Protein AF-A0A292RME7-F1 (afdb_monomer_lite)

Radius of gyration: 13.14 Å; chains: 1; bounding box: 27×25×38 Å

pLDDT: mean 96.93, std 3.35, range [76.5, 98.81]

Structure (mmCIF, N/CA/C/O backbone):
data_AF-A0A292RME7-F1
#
_entry.id   AF-A0A292RME7-F1
#
loop_
_atom_site.group_PDB
_atom_site.id
_atom_site.type_symbol
_atom_site.label_atom_id
_atom_site.label_alt_id
_atom_site.label_comp_id
_atom_site.label_asym_id
_atom_site.label_entity_id
_atom_site.label_seq_id
_atom_site.pdbx_PDB_ins_code
_atom_site.Cartn_x
_atom_site.Cartn_y
_atom_site.Cartn_z
_atom_site.occupancy
_atom_site.B_iso_or_equiv
_atom_site.auth_seq_id
_atom_site.auth_comp_id
_atom_site.auth_asym_id
_atom_site.auth_atom_id
_atom_site.pdbx_PDB_model_num
ATOM 1 N N . MET A 1 1 ? 8.982 7.471 -16.783 1.00 76.50 1 MET A N 1
ATOM 2 C CA . MET A 1 1 ? 8.295 6.182 -16.996 1.00 76.50 1 MET A CA 1
ATOM 3 C C . MET A 1 1 ? 8.065 5.960 -18.481 1.00 76.50 1 MET A C 1
ATOM 5 O O . MET A 1 1 ? 7.737 6.910 -19.188 1.00 76.50 1 MET A O 1
ATOM 9 N N . ASN A 1 2 ? 8.230 4.730 -18.976 1.00 88.06 2 ASN A N 1
ATOM 10 C CA . ASN A 1 2 ? 7.849 4.387 -20.349 1.00 88.06 2 ASN A CA 1
ATOM 11 C C . ASN A 1 2 ? 6.327 4.545 -20.516 1.00 88.06 2 ASN A C 1
ATOM 13 O O . ASN A 1 2 ? 5.562 3.942 -19.766 1.00 88.06 2 ASN A O 1
ATOM 17 N N . LYS A 1 3 ? 5.895 5.343 -21.500 1.00 86.75 3 LYS A N 1
ATOM 18 C CA . LYS A 1 3 ? 4.479 5.652 -21.744 1.00 86.75 3 LYS A CA 1
ATOM 19 C C . LYS A 1 3 ? 3.619 4.394 -21.921 1.00 86.75 3 LYS A C 1
ATOM 21 O O . LYS A 1 3 ? 2.533 4.332 -21.362 1.00 86.75 3 LYS A O 1
ATOM 26 N N . ASN A 1 4 ? 4.142 3.370 -22.591 1.00 92.38 4 ASN A N 1
ATOM 27 C CA . ASN A 1 4 ? 3.418 2.116 -22.801 1.00 92.38 4 ASN A CA 1
ATOM 28 C C . ASN A 1 4 ? 3.196 1.364 -21.478 1.00 92.38 4 ASN A C 1
ATOM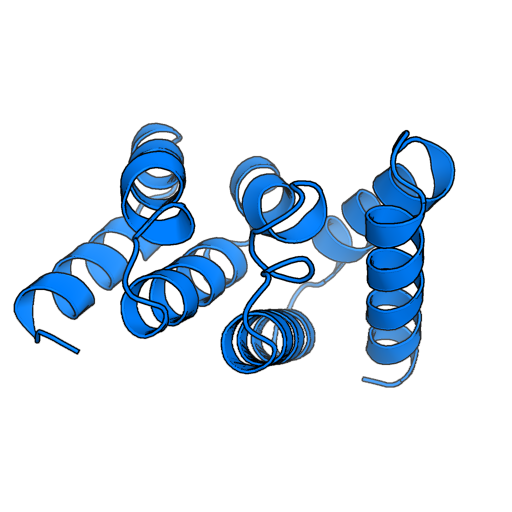 30 O O . ASN A 1 4 ? 2.163 0.736 -21.292 1.00 92.38 4 ASN A O 1
ATOM 34 N N . ILE A 1 5 ? 4.154 1.435 -20.544 1.00 93.94 5 ILE A N 1
ATOM 35 C CA . ILE A 1 5 ? 4.026 0.795 -19.225 1.00 93.94 5 ILE A CA 1
ATOM 36 C C . ILE A 1 5 ? 2.968 1.517 -18.387 1.00 93.94 5 ILE A C 1
ATOM 38 O O . ILE A 1 5 ? 2.146 0.861 -17.755 1.00 93.94 5 ILE A O 1
ATOM 42 N N . ALA A 1 6 ? 2.954 2.852 -18.426 1.00 94.62 6 ALA A N 1
ATOM 43 C CA . ALA A 1 6 ? 1.932 3.651 -17.756 1.00 94.62 6 ALA A CA 1
ATOM 44 C C . ALA A 1 6 ? 0.522 3.290 -18.253 1.00 94.62 6 ALA A C 1
ATOM 46 O O . ALA A 1 6 ? -0.352 2.987 -17.450 1.00 94.6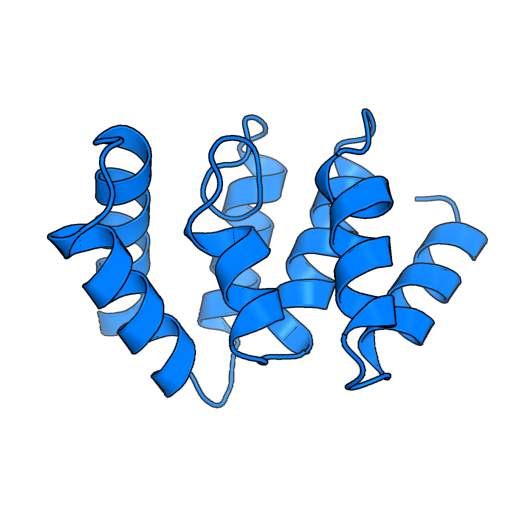2 6 ALA A O 1
ATOM 47 N N . GLU A 1 7 ? 0.339 3.228 -19.577 1.00 96.19 7 GLU A N 1
ATOM 48 C CA . GLU A 1 7 ? -0.938 2.873 -20.211 1.00 96.19 7 GLU A CA 1
ATOM 49 C C . GLU A 1 7 ? -1.405 1.458 -19.840 1.00 96.19 7 GLU A C 1
ATOM 51 O O . GLU A 1 7 ? -2.594 1.241 -19.616 1.00 96.19 7 GLU A O 1
ATOM 56 N N . ILE A 1 8 ? -0.481 0.497 -19.722 1.00 96.12 8 ILE A N 1
ATOM 57 C CA . ILE A 1 8 ? -0.803 -0.863 -19.267 1.00 96.12 8 ILE A CA 1
ATOM 58 C C . ILE A 1 8 ? -1.267 -0.852 -17.807 1.00 96.12 8 ILE A C 1
ATOM 60 O O . ILE A 1 8 ? -2.282 -1.467 -17.490 1.00 96.12 8 ILE A O 1
ATOM 64 N N . ILE A 1 9 ? -0.554 -0.155 -16.917 1.00 97.25 9 ILE A N 1
ATOM 65 C CA . ILE A 1 9 ? -0.932 -0.068 -15.499 1.00 97.25 9 ILE A CA 1
ATOM 66 C C . ILE A 1 9 ? -2.292 0.627 -15.347 1.00 97.25 9 ILE A C 1
ATOM 68 O O . ILE A 1 9 ? -3.138 0.154 -14.587 1.00 97.25 9 ILE A O 1
ATOM 72 N N . ASP A 1 10 ? -2.542 1.701 -16.096 1.00 96.12 10 ASP A N 1
ATOM 73 C CA . ASP A 1 10 ? -3.827 2.405 -16.090 1.00 96.12 10 ASP A CA 1
ATOM 74 C C . ASP A 1 10 ? -4.966 1.507 -16.587 1.00 96.12 10 ASP A C 1
ATOM 76 O O . ASP A 1 10 ? -6.020 1.437 -15.950 1.00 96.12 10 ASP A O 1
ATOM 80 N N . ALA A 1 11 ? -4.745 0.755 -17.671 1.00 96.38 11 ALA A N 1
ATOM 81 C CA . ALA A 1 11 ? -5.717 -0.215 -18.165 1.00 96.38 11 ALA A CA 1
ATOM 82 C C . ALA A 1 11 ? -6.028 -1.274 -17.098 1.00 96.38 11 ALA A C 1
ATOM 84 O O . ALA A 1 11 ? -7.192 -1.484 -16.761 1.00 96.38 11 ALA A O 1
ATOM 85 N N . LEU A 1 12 ? -4.998 -1.874 -16.490 1.00 97.06 12 LEU A N 1
ATOM 86 C CA . LEU A 1 12 ? -5.154 -2.847 -15.406 1.00 97.06 12 LEU A CA 1
ATOM 87 C C . LEU A 1 12 ? -5.857 -2.249 -14.184 1.00 97.06 12 LEU A C 1
ATOM 89 O O . LEU A 1 12 ? -6.579 -2.962 -13.496 1.00 97.06 12 LEU A O 1
ATOM 93 N N . THR A 1 13 ? -5.696 -0.953 -13.908 1.00 96.69 13 THR A N 1
ATOM 94 C CA . THR A 1 13 ? -6.370 -0.266 -12.793 1.00 96.69 13 THR A CA 1
ATOM 95 C C . THR A 1 13 ? -7.887 -0.248 -12.972 1.00 96.69 13 THR A C 1
ATOM 97 O O . THR A 1 13 ? -8.603 -0.450 -11.993 1.00 96.69 13 THR A O 1
ATOM 100 N N . ALA A 1 14 ? -8.379 -0.091 -14.203 1.00 94.75 14 ALA A N 1
ATOM 101 C CA . ALA A 1 14 ? -9.809 0.002 -14.504 1.00 94.75 14 ALA A CA 1
ATOM 102 C C . ALA A 1 14 ? -10.580 -1.329 -14.377 1.00 94.75 14 ALA A C 1
ATOM 104 O O . ALA A 1 14 ? -11.808 -1.320 -14.326 1.00 94.75 14 ALA A O 1
ATOM 105 N N . HIS A 1 15 ? -9.886 -2.467 -14.334 1.00 92.88 15 HIS A N 1
ATOM 106 C CA . HIS A 1 15 ? -10.503 -3.793 -14.273 1.00 92.88 15 HIS A CA 1
ATOM 107 C C . HIS A 1 15 ? -10.722 -4.279 -12.836 1.00 92.88 15 HIS A C 1
ATOM 109 O O . HIS A 1 15 ? -9.799 -4.255 -12.047 1.00 92.88 15 HIS A O 1
ATOM 115 N N . GLU A 1 16 ? -11.886 -4.791 -12.453 1.00 89.62 16 GLU A N 1
ATOM 116 C CA . GLU A 1 16 ? -12.102 -5.240 -11.059 1.00 89.62 16 GLU A CA 1
ATOM 117 C C . GLU A 1 16 ? -11.691 -6.701 -10.793 1.00 89.62 16 GLU A C 1
ATOM 119 O O . GLU A 1 16 ? -11.847 -7.203 -9.682 1.00 89.62 16 GLU A O 1
ATOM 124 N N . ASP A 1 17 ? -11.165 -7.408 -11.795 1.00 92.31 17 ASP A N 1
ATOM 125 C CA . ASP A 1 17 ? -10.852 -8.829 -11.674 1.00 92.31 17 ASP A CA 1
ATOM 126 C C . ASP A 1 17 ? -9.528 -9.109 -10.945 1.00 92.31 17 ASP A C 1
ATOM 128 O O . ASP A 1 17 ? -8.575 -8.322 -10.962 1.00 92.31 17 ASP A O 1
ATOM 132 N N . THR A 1 18 ? -9.459 -10.293 -10.337 1.00 93.81 18 THR A N 1
ATOM 133 C CA . THR A 1 18 ? -8.288 -10.781 -9.601 1.00 93.81 18 THR A CA 1
ATOM 134 C C . THR A 1 18 ? -7.039 -10.894 -10.477 1.00 93.81 18 THR A C 1
ATOM 136 O O . THR A 1 18 ? -5.936 -10.675 -9.978 1.00 93.81 18 THR A O 1
ATOM 139 N N . SER A 1 19 ? -7.171 -11.196 -11.772 1.00 96.31 19 SER A N 1
ATOM 140 C CA . SER A 1 19 ? -6.017 -11.321 -12.669 1.00 96.31 19 SER A CA 1
ATOM 141 C C . SER A 1 19 ? -5.323 -9.975 -12.875 1.00 96.31 19 SER A C 1
ATOM 143 O O . SER A 1 19 ? -4.095 -9.918 -12.888 1.00 96.31 19 SER A O 1
ATOM 145 N N . SER A 1 20 ? -6.078 -8.876 -12.939 1.00 97.25 20 SER A N 1
ATOM 146 C CA . SER A 1 20 ? -5.507 -7.528 -12.987 1.00 97.25 20 SER A CA 1
ATOM 147 C C . SER A 1 20 ? -4.670 -7.208 -11.740 1.00 97.25 20 SER A C 1
ATOM 149 O O . SER A 1 20 ? -3.580 -6.647 -11.852 1.00 97.25 20 SER A O 1
ATOM 151 N N . ILE A 1 21 ? -5.137 -7.626 -10.557 1.00 97.94 21 ILE A N 1
ATOM 152 C CA . ILE A 1 21 ? -4.423 -7.457 -9.285 1.00 97.94 21 ILE A CA 1
ATOM 153 C C . ILE A 1 21 ? -3.146 -8.298 -9.283 1.00 97.94 21 ILE A C 1
ATOM 155 O O . ILE A 1 21 ? -2.090 -7.776 -8.941 1.00 97.94 21 ILE A O 1
ATOM 159 N N . GLN A 1 22 ? -3.223 -9.560 -9.717 1.00 97.12 22 GLN A N 1
ATOM 160 C CA . GLN A 1 22 ? -2.067 -10.459 -9.795 1.00 97.12 22 GLN A CA 1
ATOM 161 C C . GLN A 1 22 ? -0.974 -9.906 -10.708 1.00 97.12 22 GLN A C 1
ATOM 163 O O . GLN A 1 22 ? 0.186 -9.880 -10.318 1.00 97.12 22 GLN A O 1
ATOM 168 N N . VAL A 1 23 ? -1.327 -9.393 -11.890 1.00 97.31 23 VAL A N 1
ATOM 169 C CA . VAL A 1 23 ? -0.340 -8.803 -12.810 1.00 97.31 23 VAL A CA 1
ATOM 170 C C . VAL A 1 23 ? 0.327 -7.571 -12.190 1.00 97.31 23 VAL A C 1
ATOM 172 O O . VAL A 1 23 ? 1.553 -7.437 -12.243 1.00 97.31 23 VAL A O 1
ATOM 175 N N . LEU A 1 24 ? -0.461 -6.679 -11.578 1.00 97.94 24 LEU A N 1
ATOM 176 C CA . LEU A 1 24 ? 0.068 -5.508 -10.875 1.00 97.94 24 LEU A CA 1
ATOM 177 C C . LEU A 1 24 ? 0.974 -5.926 -9.710 1.00 97.94 24 LEU A C 1
ATOM 179 O O . LEU A 1 24 ? 2.049 -5.361 -9.529 1.00 97.94 24 LEU A O 1
ATOM 183 N N . GLU A 1 25 ? 0.599 -6.944 -8.945 1.00 97.75 25 GLU A N 1
ATOM 184 C CA . GLU A 1 25 ? 1.425 -7.449 -7.859 1.00 97.75 25 GLU A CA 1
ATOM 185 C C . GLU A 1 25 ? 2.733 -8.072 -8.374 1.00 97.75 25 GLU A C 1
ATOM 187 O O . GLU A 1 25 ? 3.820 -7.630 -7.991 1.00 97.75 25 GLU A O 1
ATOM 192 N N . GLU A 1 26 ? 2.637 -9.088 -9.228 1.00 95.31 26 GLU A N 1
ATOM 193 C CA . GLU A 1 26 ? 3.759 -9.933 -9.633 1.00 95.31 26 GLU A CA 1
ATOM 194 C C . GLU A 1 26 ? 4.792 -9.177 -10.461 1.00 95.31 26 GLU A C 1
ATOM 196 O O . GLU A 1 26 ? 5.990 -9.347 -10.228 1.00 95.31 26 GLU A O 1
ATOM 201 N N . LEU A 1 27 ? 4.342 -8.335 -11.396 1.00 93.81 27 LEU A N 1
ATOM 202 C CA . LEU A 1 27 ? 5.221 -7.630 -12.332 1.00 93.81 27 LEU A CA 1
ATOM 203 C C . LEU A 1 27 ? 5.441 -6.169 -11.942 1.00 93.81 27 LEU A C 1
ATOM 205 O O . LEU A 1 27 ? 6.533 -5.636 -12.134 1.00 93.81 27 LEU A O 1
ATOM 209 N N . GLY A 1 28 ? 4.415 -5.515 -11.401 1.00 97.25 28 GLY A N 1
ATOM 210 C CA . GLY A 1 28 ? 4.476 -4.099 -11.058 1.00 97.25 28 GLY A CA 1
ATOM 211 C C . GLY A 1 28 ? 5.176 -3.861 -9.723 1.00 97.25 28 GLY A C 1
ATOM 212 O O . GLY A 1 28 ? 6.235 -3.237 -9.683 1.00 97.25 28 GLY A O 1
ATOM 213 N N . THR A 1 29 ? 4.631 -4.391 -8.623 1.00 97.56 29 THR A N 1
ATOM 214 C CA . THR A 1 29 ? 5.168 -4.136 -7.269 1.00 97.56 29 THR A CA 1
ATOM 215 C C . THR A 1 29 ? 6.472 -4.869 -6.968 1.00 97.56 29 THR A C 1
ATOM 217 O O . THR A 1 29 ? 7.172 -4.479 -6.045 1.00 97.56 29 THR A O 1
ATOM 220 N N . ASN A 1 30 ? 6.844 -5.884 -7.750 1.00 97.06 30 ASN A N 1
ATOM 221 C CA . ASN A 1 30 ? 8.157 -6.534 -7.641 1.00 97.06 30 ASN A CA 1
ATOM 222 C C . ASN A 1 30 ? 9.178 -5.995 -8.657 1.0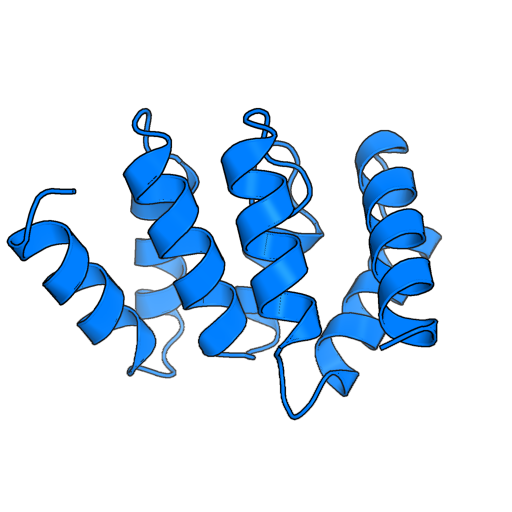0 97.06 30 ASN A C 1
ATOM 224 O O . ASN A 1 30 ? 10.271 -6.549 -8.782 1.00 97.06 30 ASN A O 1
ATOM 228 N N . SER A 1 31 ? 8.836 -4.948 -9.415 1.00 97.38 31 SER A N 1
ATOM 229 C CA . SER A 1 31 ? 9.737 -4.397 -10.423 1.00 97.38 31 SER A CA 1
ATOM 230 C C . SER A 1 31 ? 11.046 -3.895 -9.790 1.00 97.38 31 SER A C 1
ATOM 232 O O . SER A 1 31 ? 11.011 -3.229 -8.746 1.00 97.38 31 SER A O 1
ATOM 234 N N . PRO A 1 32 ? 12.210 -4.127 -10.431 1.00 96.38 32 PRO A N 1
ATOM 235 C CA . PRO A 1 32 ? 13.464 -3.513 -9.999 1.00 96.38 32 PRO A CA 1
ATOM 236 C C . PRO A 1 32 ? 13.447 -1.984 -10.160 1.00 96.38 32 PRO A C 1
ATOM 238 O O . PRO A 1 32 ? 14.250 -1.291 -9.538 1.00 96.38 32 PRO A O 1
ATOM 241 N N . ASP A 1 33 ? 12.535 -1.450 -10.977 1.00 97.19 33 ASP A N 1
ATOM 242 C CA . ASP A 1 33 ? 12.371 -0.019 -11.204 1.00 97.19 33 ASP A CA 1
ATOM 243 C C . ASP A 1 33 ? 11.401 0.590 -10.180 1.00 97.19 33 ASP A C 1
ATOM 245 O O . ASP A 1 33 ? 10.212 0.255 -10.137 1.00 97.19 33 ASP A O 1
ATOM 249 N N . ASN A 1 34 ? 11.915 1.520 -9.371 1.00 98.12 34 ASN A N 1
ATOM 250 C CA . ASN A 1 34 ? 11.139 2.239 -8.363 1.00 98.12 34 ASN A CA 1
ATOM 251 C C . ASN A 1 34 ? 9.954 3.004 -8.971 1.00 98.12 34 ASN A C 1
ATOM 253 O O . ASN A 1 34 ? 8.904 3.074 -8.342 1.00 98.12 34 ASN A O 1
ATOM 257 N N . GLU A 1 35 ? 10.097 3.562 -10.174 1.00 97.19 35 GLU A N 1
ATOM 258 C CA . GLU A 1 35 ? 9.038 4.338 -10.824 1.00 97.19 35 GLU A CA 1
ATOM 259 C C . GLU A 1 35 ? 7.854 3.437 -11.209 1.00 97.19 35 GLU A C 1
ATOM 261 O O . GLU A 1 35 ? 6.693 3.811 -11.027 1.00 97.19 35 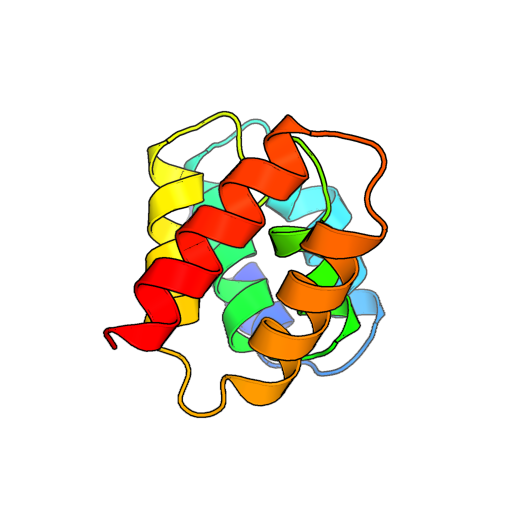GLU A O 1
ATOM 266 N N . ILE A 1 36 ? 8.136 2.207 -11.658 1.00 98.06 36 ILE A N 1
ATOM 267 C CA . ILE A 1 36 ? 7.105 1.198 -11.942 1.00 98.06 36 ILE A CA 1
ATOM 268 C C . ILE A 1 36 ? 6.400 0.779 -10.649 1.00 98.06 36 ILE A C 1
ATOM 270 O O . ILE A 1 36 ? 5.167 0.732 -10.620 1.00 98.06 36 ILE A O 1
ATOM 274 N N . ARG A 1 37 ? 7.151 0.516 -9.569 1.00 98.56 37 ARG A N 1
ATOM 275 C CA . ARG A 1 37 ? 6.555 0.168 -8.267 1.00 98.56 37 ARG A CA 1
ATOM 276 C C . ARG A 1 37 ? 5.691 1.294 -7.714 1.00 98.56 37 ARG A C 1
ATOM 278 O O . ARG A 1 37 ? 4.614 1.023 -7.185 1.00 98.56 37 ARG A O 1
ATOM 285 N N . GLU A 1 38 ? 6.121 2.544 -7.873 1.00 98.44 38 GLU A N 1
ATOM 286 C CA . GLU A 1 38 ? 5.359 3.722 -7.459 1.00 98.44 38 GLU A CA 1
ATOM 287 C C . GLU A 1 38 ? 4.016 3.805 -8.186 1.00 98.44 38 GLU A C 1
ATOM 289 O O . GLU A 1 38 ? 2.963 3.925 -7.556 1.00 98.44 38 GLU A O 1
ATOM 294 N N . TYR A 1 39 ? 4.037 3.716 -9.517 1.00 97.94 39 TYR A N 1
ATOM 295 C CA . TYR A 1 39 ? 2.822 3.819 -10.321 1.00 97.94 39 TYR A CA 1
ATOM 296 C C . TYR A 1 39 ? 1.864 2.656 -10.047 1.00 97.94 39 TYR A C 1
ATOM 298 O O . TYR A 1 39 ? 0.664 2.858 -9.869 1.00 97.94 39 TYR A O 1
ATOM 306 N N . THR A 1 40 ? 2.414 1.450 -9.917 1.00 98.50 40 THR A N 1
ATOM 307 C CA . THR A 1 40 ? 1.652 0.238 -9.606 1.00 98.50 40 THR A CA 1
ATOM 308 C C . THR A 1 40 ? 1.034 0.291 -8.208 1.00 98.50 40 THR A C 1
ATOM 310 O O . THR A 1 40 ? -0.127 -0.074 -8.036 1.00 98.50 40 THR A O 1
ATOM 313 N N . SER A 1 41 ? 1.769 0.764 -7.199 1.00 98.69 41 SER A N 1
ATOM 314 C CA . SER A 1 41 ? 1.237 0.851 -5.834 1.00 98.69 41 SER A CA 1
ATOM 315 C C . SER A 1 41 ? 0.062 1.824 -5.774 1.00 98.69 41 SER A C 1
ATOM 317 O O . SER A 1 41 ? -0.977 1.500 -5.204 1.00 98.69 41 SER A O 1
ATOM 319 N N . ARG A 1 42 ? 0.164 2.972 -6.459 1.00 98.62 42 ARG A N 1
ATOM 320 C CA . ARG A 1 42 ? -0.960 3.913 -6.589 1.00 98.62 42 ARG A CA 1
ATOM 321 C C . ARG A 1 42 ? -2.137 3.318 -7.352 1.00 98.62 42 ARG A C 1
ATOM 323 O O . ARG A 1 42 ? -3.277 3.514 -6.946 1.00 98.62 42 ARG A O 1
ATOM 330 N N . ALA A 1 43 ? -1.880 2.577 -8.427 1.00 98.38 43 ALA A N 1
ATOM 331 C CA . ALA A 1 43 ? -2.914 1.846 -9.152 1.00 98.38 43 ALA A CA 1
ATOM 332 C C . ALA A 1 43 ? -3.685 0.900 -8.222 1.00 98.38 43 ALA A C 1
ATOM 334 O O . ALA A 1 43 ? -4.902 1.014 -8.129 1.00 98.38 43 ALA A O 1
ATOM 335 N N . LEU A 1 44 ? -2.990 0.041 -7.468 1.00 98.69 44 LEU A N 1
ATOM 336 C CA . LEU A 1 44 ? -3.597 -0.904 -6.521 1.00 98.69 44 LEU A CA 1
ATOM 337 C C . LEU A 1 44 ? -4.422 -0.215 -5.424 1.00 98.69 44 LEU A C 1
ATOM 339 O O . LEU A 1 44 ? -5.492 -0.717 -5.072 1.00 98.69 44 LEU A O 1
ATOM 343 N N . VAL A 1 45 ? -3.969 0.943 -4.930 1.00 98.62 45 VAL A N 1
ATOM 344 C CA . VAL A 1 45 ? -4.742 1.778 -3.996 1.00 98.62 45 VAL A CA 1
ATOM 345 C C . VAL A 1 45 ? -6.014 2.307 -4.661 1.00 98.62 45 VAL A C 1
ATOM 347 O O . VAL A 1 45 ? -7.097 2.157 -4.102 1.00 98.62 45 VAL A O 1
ATOM 350 N N . LYS A 1 46 ? -5.918 2.863 -5.876 1.00 97.94 46 LYS A N 1
ATOM 351 C CA . LYS A 1 46 ? -7.063 3.428 -6.612 1.00 97.94 46 LYS A CA 1
ATOM 352 C C . LYS A 1 46 ? -8.154 2.410 -6.929 1.00 97.94 46 LYS A C 1
ATOM 354 O O . LYS A 1 46 ? -9.317 2.800 -6.982 1.00 97.94 46 LYS A O 1
ATOM 359 N N . LYS A 1 47 ? -7.805 1.130 -7.121 1.00 96.94 47 LYS A N 1
ATOM 360 C CA . LYS A 1 47 ? -8.808 0.059 -7.280 1.00 96.94 47 LYS A CA 1
ATOM 361 C C . LYS A 1 47 ? -9.716 -0.042 -6.054 1.00 96.94 47 LYS A C 1
ATOM 363 O O . LYS A 1 47 ? -10.877 -0.394 -6.199 1.00 96.94 47 LYS A O 1
ATOM 368 N N . ASN A 1 48 ? -9.176 0.256 -4.869 1.00 97.25 48 ASN A N 1
ATOM 369 C CA . ASN A 1 48 ? -9.874 0.218 -3.586 1.00 97.25 48 ASN A CA 1
ATOM 370 C C . ASN A 1 48 ? -10.618 -1.110 -3.326 1.00 97.25 48 ASN A C 1
ATOM 372 O O . ASN A 1 48 ? -11.688 -1.130 -2.723 1.00 97.25 48 ASN A O 1
ATOM 376 N N . LEU A 1 49 ? -10.052 -2.224 -3.805 1.00 97.75 49 LEU A N 1
ATOM 377 C CA . LEU A 1 49 ? -10.542 -3.579 -3.559 1.00 97.75 49 LEU A CA 1
ATOM 378 C C . LEU A 1 49 ? -9.755 -4.190 -2.401 1.00 97.75 49 LEU A C 1
ATOM 380 O O . LEU A 1 49 ? -8.561 -3.934 -2.257 1.00 97.75 49 LEU A O 1
ATOM 384 N N . HIS A 1 50 ? -10.393 -5.046 -1.603 1.00 97.75 50 HIS A N 1
ATOM 385 C CA . HIS A 1 50 ? -9.747 -5.665 -0.439 1.00 97.75 50 HIS A CA 1
ATOM 386 C C . HIS A 1 50 ? -8.397 -6.315 -0.788 1.00 97.75 50 HIS A C 1
ATOM 388 O O . HIS A 1 50 ? -7.374 -6.016 -0.171 1.00 97.75 50 HIS A O 1
ATOM 394 N N . ASP A 1 51 ? -8.379 -7.155 -1.825 1.00 97.81 51 ASP A N 1
ATOM 395 C CA . ASP A 1 51 ? -7.170 -7.875 -2.223 1.00 97.81 51 ASP A CA 1
ATOM 396 C C . ASP A 1 51 ? -6.097 -6.938 -2.789 1.00 97.81 51 ASP A C 1
ATOM 398 O O . ASP A 1 51 ? -4.917 -7.133 -2.504 1.00 97.81 51 ASP A O 1
ATOM 402 N N . SER A 1 52 ? -6.476 -5.876 -3.513 1.00 98.38 52 SER A N 1
ATOM 403 C CA . SER A 1 52 ? -5.502 -4.910 -4.038 1.00 98.38 52 SER A CA 1
ATOM 404 C C . SER A 1 52 ? -4.863 -4.084 -2.922 1.00 98.38 52 SER A C 1
ATOM 406 O O . SER A 1 52 ? -3.655 -3.852 -2.936 1.00 98.38 52 SER A O 1
ATOM 408 N N . LEU A 1 53 ? -5.653 -3.681 -1.925 1.00 98.69 53 LEU A N 1
ATOM 409 C CA . LEU A 1 53 ? -5.180 -2.938 -0.760 1.00 98.69 53 LEU A CA 1
ATOM 410 C C . LEU A 1 53 ? -4.264 -3.788 0.121 1.00 98.69 53 LEU A C 1
ATOM 412 O O . LEU A 1 53 ? -3.242 -3.295 0.599 1.00 98.69 53 LEU A O 1
ATOM 416 N N . LYS A 1 54 ? -4.571 -5.079 0.294 1.00 98.50 54 LYS A N 1
ATOM 417 C CA . LYS A 1 54 ? -3.690 -5.994 1.028 1.00 98.50 54 LYS A CA 1
ATOM 418 C C . LYS A 1 54 ? -2.290 -6.031 0.433 1.00 98.50 54 LYS A C 1
ATOM 420 O O . LYS A 1 54 ? -1.333 -5.948 1.200 1.00 98.50 54 LYS A O 1
ATOM 425 N N . VAL A 1 55 ? -2.159 -6.066 -0.898 1.00 98.62 55 VAL A N 1
ATOM 426 C CA . VAL A 1 55 ? -0.844 -6.105 -1.564 1.00 98.62 55 VAL A CA 1
ATOM 427 C C . VAL A 1 55 ? 0.076 -4.980 -1.088 1.00 98.62 55 VAL A C 1
ATOM 429 O O . VAL A 1 55 ? 1.257 -5.221 -0.846 1.00 98.62 55 VAL A O 1
ATOM 432 N N . VAL A 1 56 ? -0.466 -3.770 -0.940 1.00 98.62 56 VAL A N 1
ATOM 433 C CA . VAL A 1 56 ? 0.292 -2.545 -0.643 1.00 98.62 56 VAL A CA 1
ATOM 434 C C . VAL A 1 56 ? 0.329 -2.168 0.841 1.00 98.62 56 VAL A C 1
ATOM 436 O O . VAL A 1 56 ? 1.077 -1.262 1.204 1.00 98.62 56 VAL A O 1
ATOM 439 N N . ILE A 1 57 ? -0.451 -2.836 1.698 1.00 98.75 57 ILE A N 1
ATOM 440 C CA . ILE A 1 57 ? -0.495 -2.562 3.146 1.00 98.75 57 ILE A CA 1
ATOM 441 C C . ILE A 1 57 ? 0.270 -3.614 3.953 1.00 98.75 57 ILE A C 1
ATOM 443 O O . ILE A 1 57 ? 0.982 -3.251 4.888 1.00 98.75 57 ILE A O 1
ATOM 447 N N . ILE A 1 58 ? 0.141 -4.903 3.617 1.00 98.50 58 ILE A N 1
ATOM 448 C CA . ILE A 1 58 ? 0.616 -5.985 4.502 1.00 98.50 58 ILE A CA 1
ATOM 449 C C . ILE A 1 58 ? 1.984 -6.536 4.099 1.00 98.50 58 ILE A C 1
ATOM 451 O O . ILE A 1 58 ? 2.689 -7.102 4.925 1.00 98.50 58 ILE A O 1
ATOM 455 N N . ASN A 1 59 ? 2.363 -6.411 2.828 1.00 98.25 59 ASN A N 1
ATOM 456 C CA . ASN A 1 59 ? 3.572 -7.053 2.328 1.00 98.25 59 ASN A CA 1
ATOM 457 C C . ASN A 1 59 ? 4.806 -6.190 2.594 1.00 98.25 59 ASN A C 1
ATOM 459 O O . ASN A 1 59 ? 4.870 -5.035 2.168 1.00 98.25 59 ASN A O 1
ATOM 463 N N . GLN A 1 60 ? 5.815 -6.782 3.233 1.00 97.69 60 GLN A N 1
ATOM 464 C CA . GLN A 1 60 ? 7.129 -6.166 3.382 1.00 97.69 60 GLN A CA 1
ATOM 465 C C . GLN A 1 60 ? 7.768 -5.926 2.007 1.00 97.69 60 GLN A C 1
ATOM 467 O O . GLN A 1 60 ? 7.742 -6.797 1.137 1.00 97.69 60 GLN A O 1
ATOM 472 N N . GLY A 1 61 ? 8.361 -4.747 1.812 1.00 97.62 61 GLY A N 1
ATOM 473 C CA . GLY A 1 61 ? 9.011 -4.375 0.556 1.00 97.62 61 GLY A CA 1
ATOM 474 C C . GLY A 1 61 ? 8.065 -3.873 -0.538 1.00 97.62 61 GLY A C 1
ATOM 475 O O . GLY A 1 61 ? 8.542 -3.606 -1.637 1.00 97.62 61 GLY A O 1
ATOM 476 N N . LYS A 1 62 ? 6.767 -3.697 -0.253 1.00 98.44 62 LYS A N 1
ATOM 477 C CA . LYS A 1 62 ? 5.766 -3.159 -1.190 1.00 98.44 62 LYS A CA 1
ATOM 478 C C . LYS A 1 62 ? 4.953 -2.034 -0.559 1.00 98.44 62 LYS A C 1
ATOM 480 O O . LYS A 1 62 ? 4.765 -2.010 0.657 1.00 98.44 62 LYS A O 1
ATOM 485 N N . GLY A 1 63 ? 4.396 -1.157 -1.395 1.00 98.62 63 GLY A N 1
ATOM 486 C CA . GLY A 1 63 ? 3.433 -0.140 -0.972 1.00 98.62 63 GLY A CA 1
ATOM 487 C C . GLY A 1 63 ? 3.946 0.694 0.202 1.00 98.62 63 GLY A C 1
ATOM 488 O O . GLY A 1 63 ? 5.049 1.224 0.133 1.00 98.62 63 GLY A O 1
ATOM 489 N N . ILE A 1 64 ? 3.189 0.771 1.301 1.00 98.75 64 ILE A N 1
ATOM 490 C CA . ILE A 1 64 ? 3.585 1.547 2.493 1.00 98.75 64 ILE A CA 1
ATOM 491 C C . ILE A 1 64 ? 4.844 0.997 3.187 1.00 98.75 64 ILE A C 1
ATOM 493 O O . ILE A 1 64 ? 5.455 1.706 3.980 1.00 98.75 64 ILE A O 1
ATOM 497 N N . ASN A 1 65 ? 5.230 -0.247 2.884 1.00 98.62 65 ASN A N 1
ATOM 498 C CA . ASN A 1 65 ? 6.422 -0.920 3.401 1.00 98.62 65 ASN A CA 1
ATOM 499 C C . ASN A 1 65 ? 7.525 -1.062 2.334 1.00 98.62 65 ASN A C 1
ATOM 501 O O . ASN A 1 65 ? 8.416 -1.899 2.493 1.00 98.62 65 ASN A O 1
ATOM 505 N N . ASP A 1 66 ? 7.456 -0.322 1.220 1.00 98.69 66 ASP A N 1
ATOM 506 C CA . ASP A 1 66 ? 8.487 -0.369 0.176 1.00 98.69 66 ASP A CA 1
ATOM 507 C C . ASP A 1 66 ? 9.847 0.090 0.719 1.00 98.69 66 ASP A C 1
ATOM 509 O O . ASP A 1 66 ? 9.943 1.004 1.539 1.00 98.69 66 ASP A O 1
ATOM 513 N N . LEU A 1 67 ? 10.922 -0.533 0.229 1.00 97.12 67 LEU A N 1
ATOM 514 C CA . LEU A 1 67 ? 12.292 -0.173 0.603 1.00 97.12 67 LEU A CA 1
ATOM 515 C C . LEU A 1 67 ? 12.688 1.224 0.098 1.00 97.12 67 LEU A C 1
ATOM 517 O O . LEU A 1 67 ? 13.613 1.835 0.631 1.00 97.12 67 LEU A O 1
ATOM 521 N N . SER A 1 68 ? 12.017 1.724 -0.943 1.00 98.38 68 SER A N 1
ATOM 522 C CA . SER A 1 68 ? 12.166 3.082 -1.452 1.00 98.38 68 SER A CA 1
ATOM 523 C C . SER A 1 68 ? 11.218 4.034 -0.713 1.00 98.38 68 SER A C 1
ATOM 525 O O . SER A 1 68 ? 10.000 3.943 -0.904 1.00 98.38 68 SER A O 1
ATOM 527 N N . PRO A 1 69 ? 11.735 5.025 0.044 1.00 97.88 69 PRO A N 1
ATOM 528 C CA . PRO A 1 69 ? 10.892 5.994 0.746 1.00 97.88 69 PRO A CA 1
ATOM 529 C C . PRO A 1 69 ? 9.952 6.770 -0.184 1.00 97.88 69 PRO A C 1
ATOM 531 O O . PRO A 1 69 ? 8.849 7.135 0.215 1.00 97.88 69 PRO A O 1
ATOM 534 N N . ALA A 1 70 ? 10.366 7.001 -1.435 1.00 98.00 70 ALA A N 1
ATOM 535 C CA . ALA A 1 70 ? 9.540 7.670 -2.436 1.00 98.00 70 ALA A CA 1
ATOM 536 C C . ALA A 1 70 ? 8.296 6.841 -2.799 1.00 98.00 70 ALA A C 1
ATOM 538 O O . ALA A 1 70 ? 7.191 7.380 -2.840 1.00 98.00 70 ALA A O 1
ATOM 539 N N . VAL A 1 71 ? 8.458 5.526 -2.988 1.00 98.69 71 VAL A N 1
ATOM 540 C CA . VAL A 1 71 ? 7.347 4.612 -3.302 1.00 98.69 71 VAL A CA 1
ATOM 541 C C . VAL A 1 71 ? 6.401 4.491 -2.108 1.00 98.69 71 VAL A C 1
ATOM 543 O O . VAL A 1 71 ? 5.183 4.614 -2.273 1.00 98.69 71 VAL A O 1
ATOM 546 N N . ALA A 1 72 ? 6.954 4.334 -0.901 1.00 98.75 72 ALA A N 1
ATOM 547 C CA . ALA A 1 72 ? 6.170 4.270 0.327 1.00 98.75 72 ALA A CA 1
ATOM 548 C C . ALA A 1 72 ? 5.339 5.539 0.536 1.00 98.75 72 ALA A C 1
ATOM 550 O O . ALA A 1 72 ? 4.118 5.464 0.678 1.00 98.75 72 ALA A O 1
ATOM 551 N N . MET A 1 73 ? 5.963 6.716 0.447 1.00 98.38 73 MET A N 1
ATOM 552 C CA . MET A 1 73 ? 5.264 7.988 0.623 1.00 98.38 73 MET A CA 1
ATOM 553 C C . MET A 1 73 ? 4.210 8.237 -0.465 1.00 98.38 73 MET A C 1
ATOM 555 O O . MET A 1 73 ? 3.122 8.726 -0.167 1.00 98.38 73 MET A O 1
ATOM 559 N N . SER A 1 74 ? 4.494 7.874 -1.720 1.00 98.69 74 SER A N 1
ATOM 560 C CA . SER A 1 74 ? 3.525 7.982 -2.821 1.00 98.69 74 SER A CA 1
ATOM 561 C C . SER A 1 74 ? 2.293 7.101 -2.572 1.00 98.69 74 SER A C 1
ATOM 563 O O . SER A 1 74 ? 1.161 7.554 -2.741 1.00 98.69 74 SER A O 1
ATOM 565 N N . THR A 1 75 ? 2.500 5.882 -2.061 1.00 98.81 75 THR A N 1
ATOM 566 C CA . THR A 1 75 ? 1.413 4.970 -1.666 1.00 98.81 75 THR A CA 1
ATOM 567 C C . THR A 1 75 ? 0.585 5.543 -0.516 1.00 98.81 75 THR A C 1
ATOM 569 O O . THR A 1 75 ? -0.643 5.533 -0.580 1.00 98.81 75 THR A O 1
ATOM 572 N N . ILE A 1 76 ? 1.238 6.093 0.514 1.00 98.75 76 ILE A N 1
ATOM 573 C CA . ILE A 1 76 ? 0.564 6.730 1.656 1.00 98.75 76 ILE A CA 1
ATOM 574 C C . ILE A 1 76 ? -0.290 7.910 1.184 1.00 98.75 76 ILE A C 1
ATOM 576 O O . ILE A 1 76 ? -1.461 7.998 1.542 1.00 98.75 76 ILE A O 1
ATOM 580 N N . ASN A 1 77 ? 0.256 8.790 0.345 1.00 98.44 77 ASN A N 1
ATOM 581 C CA . ASN A 1 77 ? -0.480 9.942 -0.176 1.00 98.44 77 ASN A CA 1
ATOM 582 C C . ASN A 1 77 ? -1.708 9.529 -0.999 1.00 98.44 77 ASN A C 1
ATOM 584 O O . ASN A 1 77 ? -2.752 10.169 -0.897 1.00 98.44 77 ASN A O 1
ATOM 588 N N . GLU A 1 78 ? -1.606 8.455 -1.785 1.00 98.62 78 GLU A N 1
ATOM 589 C CA . GLU A 1 78 ? -2.750 7.916 -2.526 1.00 98.62 78 GLU A CA 1
ATOM 590 C C . GLU A 1 78 ? -3.799 7.303 -1.584 1.00 98.62 78 GLU A C 1
ATOM 592 O O . GLU A 1 78 ? -4.993 7.479 -1.792 1.00 98.62 78 GLU A O 1
ATOM 597 N N . ILE A 1 79 ? -3.385 6.648 -0.495 1.00 98.56 79 ILE A N 1
ATOM 598 C CA . ILE A 1 79 ? -4.315 6.162 0.538 1.00 98.56 79 ILE A CA 1
ATOM 599 C C . ILE A 1 79 ? -5.059 7.334 1.199 1.00 98.56 79 ILE A C 1
ATOM 601 O O . ILE A 1 79 ? -6.278 7.286 1.375 1.00 98.56 79 ILE A O 1
ATOM 605 N N . LEU A 1 80 ? -4.345 8.409 1.546 1.00 98.00 80 LEU A N 1
ATOM 606 C CA . LEU A 1 80 ? -4.938 9.605 2.154 1.00 98.00 80 LEU A CA 1
ATOM 607 C C . LEU A 1 80 ? -5.920 10.313 1.202 1.00 98.00 80 LEU A C 1
ATOM 609 O O . LEU A 1 80 ? -6.887 10.925 1.664 1.00 98.00 80 LEU A O 1
ATOM 613 N N . SER A 1 81 ? -5.724 10.201 -0.115 1.00 97.75 81 SER A N 1
ATOM 614 C CA . SER A 1 81 ? -6.590 10.823 -1.125 1.00 97.75 81 SER A CA 1
ATOM 615 C C . SER A 1 81 ? -7.874 10.033 -1.423 1.00 97.75 81 SER A C 1
ATOM 617 O O . SER A 1 81 ? -8.786 10.580 -2.053 1.00 97.75 81 SER A O 1
ATOM 619 N N . LEU A 1 82 ? -7.992 8.782 -0.954 1.00 97.56 82 LEU A N 1
ATOM 620 C CA . LEU A 1 82 ? -9.180 7.956 -1.175 1.00 97.56 82 LEU A CA 1
ATOM 621 C C . LEU A 1 82 ? -10.448 8.625 -0.631 1.00 97.56 82 LEU A C 1
ATOM 623 O O . LEU A 1 82 ? -10.474 9.152 0.484 1.00 97.56 82 LEU A O 1
ATOM 627 N N . LYS A 1 83 ? -11.532 8.555 -1.411 1.00 96.12 83 LYS A N 1
ATOM 628 C CA . LYS A 1 83 ? -12.857 9.031 -0.980 1.00 96.12 83 LYS A CA 1
ATOM 629 C C . LYS A 1 83 ? -13.445 8.143 0.110 1.00 96.12 83 LYS A C 1
ATOM 631 O O . LYS A 1 83 ? -13.957 8.656 1.097 1.00 96.12 83 LYS A O 1
ATOM 636 N N . ASP A 1 84 ? -13.361 6.831 -0.090 1.00 97.00 84 ASP A N 1
ATOM 637 C CA . ASP A 1 84 ? -13.758 5.831 0.892 1.00 97.00 84 ASP A CA 1
ATOM 638 C C . ASP A 1 84 ? -12.514 5.124 1.427 1.00 97.00 84 ASP A C 1
ATOM 640 O O . ASP A 1 84 ? -11.757 4.515 0.674 1.00 97.00 84 ASP A O 1
ATOM 644 N N . LYS A 1 85 ? -12.312 5.248 2.737 1.00 97.00 85 LYS A N 1
ATOM 645 C CA . LYS A 1 85 ? -11.157 4.731 3.472 1.00 97.00 85 LYS A CA 1
ATOM 646 C C . LYS A 1 85 ? -11.529 3.544 4.367 1.00 97.00 85 LYS A C 1
ATOM 648 O O . LYS A 1 85 ? -10.664 3.059 5.095 1.00 97.00 85 LYS A O 1
ATOM 653 N N . SER A 1 86 ? -12.787 3.083 4.364 1.00 98.06 86 SER A N 1
ATOM 654 C CA . SER A 1 86 ? -13.263 2.078 5.325 1.00 98.06 86 SER A CA 1
ATOM 655 C C . SER A 1 86 ? -12.473 0.774 5.243 1.00 98.06 86 SER A C 1
ATOM 657 O O . SER A 1 86 ? -12.059 0.234 6.269 1.00 98.06 86 SER A O 1
ATOM 659 N N . GLU A 1 87 ? -12.216 0.296 4.025 1.00 98.44 87 GLU A N 1
ATOM 660 C CA . GLU A 1 87 ? -11.508 -0.966 3.814 1.00 98.44 87 GLU A CA 1
ATOM 661 C C . GLU A 1 87 ? -10.024 -0.850 4.175 1.00 98.44 87 GLU A C 1
ATOM 663 O O . GLU A 1 87 ? -9.466 -1.746 4.805 1.00 98.44 87 GLU A O 1
ATOM 668 N N . VAL A 1 88 ? -9.399 0.293 3.876 1.00 98.50 88 VAL A N 1
ATOM 669 C CA . VAL A 1 88 ? -8.028 0.583 4.312 1.00 98.50 88 VAL A CA 1
ATOM 670 C C . VAL A 1 88 ? -7.922 0.553 5.833 1.00 98.50 88 VAL A C 1
ATOM 672 O O . VAL A 1 88 ? -7.027 -0.100 6.361 1.00 98.50 88 VAL A O 1
ATOM 675 N N . ILE A 1 89 ? -8.829 1.228 6.548 1.00 98.62 89 ILE A N 1
ATOM 676 C CA . ILE A 1 89 ? -8.816 1.269 8.019 1.00 98.62 89 ILE A CA 1
ATOM 677 C C . ILE A 1 89 ? -8.931 -0.143 8.593 1.00 98.62 89 ILE A C 1
ATOM 679 O O . ILE A 1 89 ? -8.168 -0.496 9.490 1.00 98.62 89 ILE A O 1
ATOM 683 N N . LYS A 1 90 ? -9.826 -0.965 8.036 1.00 98.69 90 LYS A N 1
ATOM 684 C CA . LYS A 1 90 ? -9.990 -2.363 8.440 1.00 98.69 90 LYS A CA 1
ATOM 685 C C . LYS A 1 90 ? -8.707 -3.174 8.237 1.00 98.69 90 LYS A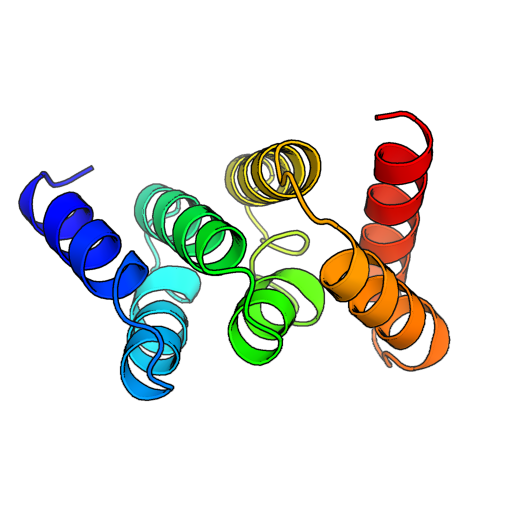 C 1
ATOM 687 O O . LYS A 1 90 ? -8.252 -3.826 9.170 1.00 98.69 90 LYS A O 1
ATOM 692 N N . ILE A 1 91 ? -8.087 -3.096 7.057 1.00 98.81 91 ILE A N 1
ATOM 693 C CA . ILE A 1 91 ? -6.844 -3.831 6.771 1.00 98.81 91 ILE A CA 1
ATOM 694 C C . ILE A 1 91 ? -5.700 -3.337 7.665 1.00 98.81 91 ILE A C 1
ATOM 696 O O . ILE A 1 91 ? -4.911 -4.151 8.144 1.00 98.81 91 ILE A O 1
ATOM 700 N N . LEU A 1 92 ? -5.601 -2.030 7.924 1.00 98.75 92 LEU A N 1
ATOM 701 C CA . LEU A 1 92 ? -4.611 -1.479 8.852 1.00 98.75 92 LEU A CA 1
ATOM 702 C C . LEU A 1 92 ? -4.822 -2.026 10.267 1.00 98.75 92 LEU A C 1
ATOM 704 O O . LEU A 1 92 ? -3.853 -2.434 10.898 1.00 98.75 92 LEU A O 1
ATOM 708 N N . ASP A 1 93 ? -6.063 -2.090 10.747 1.00 98.62 93 ASP A N 1
ATOM 709 C CA . ASP A 1 93 ? -6.381 -2.662 12.057 1.00 98.62 93 ASP A CA 1
ATOM 710 C C . ASP A 1 93 ? -6.027 -4.142 12.157 1.00 98.62 93 ASP A C 1
ATOM 712 O O . ASP A 1 93 ? -5.362 -4.554 13.113 1.00 98.62 93 ASP A O 1
ATOM 716 N N . ASP A 1 94 ? -6.389 -4.931 11.150 1.00 98.69 94 ASP A N 1
ATOM 717 C CA . ASP A 1 94 ? -6.013 -6.341 11.087 1.00 98.69 94 ASP A CA 1
ATOM 718 C C . ASP A 1 94 ? -4.482 -6.488 11.068 1.00 98.69 94 ASP A C 1
ATOM 720 O O . ASP A 1 94 ? -3.916 -7.286 11.815 1.00 98.69 94 ASP A O 1
ATOM 724 N N . THR A 1 95 ? -3.781 -5.653 10.297 1.00 98.69 95 THR A N 1
ATOM 725 C CA . THR A 1 95 ? -2.312 -5.664 10.204 1.00 98.69 95 THR A CA 1
ATOM 726 C C . THR A 1 95 ? -1.662 -5.341 11.548 1.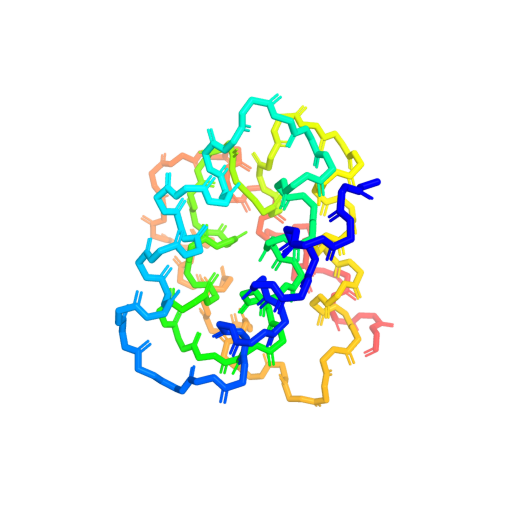00 98.69 95 THR A C 1
ATOM 728 O O . THR A 1 95 ? -0.786 -6.076 12.004 1.00 98.69 95 THR A O 1
ATOM 731 N N . ILE A 1 96 ? -2.120 -4.287 12.229 1.00 98.75 96 ILE A N 1
ATOM 732 C CA . ILE A 1 96 ? -1.593 -3.852 13.531 1.00 98.75 96 ILE A CA 1
ATOM 733 C C . ILE A 1 96 ? -1.751 -4.946 14.593 1.00 98.75 96 ILE A C 1
ATOM 735 O O . ILE A 1 96 ? -0.872 -5.103 15.444 1.00 98.75 96 ILE A O 1
ATOM 739 N N . ASN A 1 97 ? -2.855 -5.693 14.552 1.00 98.38 97 ASN A N 1
ATOM 740 C CA . ASN A 1 97 ? -3.184 -6.690 15.567 1.00 98.38 97 ASN A CA 1
ATOM 741 C C . ASN A 1 97 ? -2.632 -8.088 15.250 1.00 98.38 97 ASN A C 1
ATOM 743 O O . ASN A 1 97 ? -2.312 -8.834 16.174 1.00 98.38 97 ASN A O 1
ATOM 747 N N . MET A 1 98 ? -2.515 -8.449 13.968 1.00 97.69 98 MET A N 1
ATOM 748 C CA . MET A 1 98 ? -2.298 -9.838 13.543 1.00 97.69 98 MET A CA 1
ATOM 749 C C . MET A 1 98 ? -0.986 -10.077 12.792 1.00 97.69 98 MET A C 1
ATOM 751 O O . MET A 1 98 ? -0.538 -11.222 12.738 1.00 97.69 98 MET A O 1
ATOM 755 N N . HIS A 1 99 ? -0.357 -9.052 12.205 1.00 98.06 99 HIS A N 1
ATOM 756 C CA . HIS A 1 99 ? 0.852 -9.260 11.405 1.00 98.06 99 HIS A CA 1
ATOM 757 C C . HIS A 1 99 ? 2.041 -9.694 12.281 1.00 98.06 99 HIS A C 1
ATOM 759 O O . HIS A 1 99 ? 2.202 -9.235 13.415 1.00 98.06 99 HIS A O 1
ATOM 765 N N . SER A 1 100 ? 2.882 -10.599 11.779 1.00 97.62 100 SER A N 1
ATOM 766 C CA . SER A 1 100 ? 4.023 -11.131 12.540 1.00 97.62 100 SER A CA 1
ATOM 767 C C . SER A 1 100 ? 5.252 -10.221 12.515 1.00 97.62 100 SER A C 1
ATOM 769 O O . SER A 1 100 ? 6.077 -10.293 13.418 1.00 97.62 100 SER A O 1
ATOM 771 N N . ASP A 1 101 ? 5.383 -9.388 11.483 1.00 98.06 101 ASP A N 1
ATOM 772 C CA . ASP A 1 101 ? 6.470 -8.412 11.343 1.00 98.06 101 ASP A CA 1
ATOM 773 C C . ASP A 1 101 ? 6.110 -7.092 12.044 1.00 98.06 101 ASP A C 1
ATOM 775 O O . ASP A 1 101 ? 5.095 -6.468 11.713 1.00 98.06 101 ASP A O 1
ATOM 779 N N . GLU A 1 102 ? 6.936 -6.668 13.005 1.00 98.00 102 GLU A N 1
ATOM 780 C CA . GLU A 1 102 ? 6.729 -5.425 13.755 1.00 98.00 102 GLU A CA 1
ATOM 781 C C . GLU A 1 102 ? 7.011 -4.161 12.931 1.00 98.00 102 GLU A C 1
ATOM 783 O O . GLU A 1 102 ? 6.357 -3.148 13.175 1.00 98.00 102 GLU A O 1
ATOM 788 N N . ALA A 1 103 ? 7.892 -4.203 11.925 1.00 97.44 103 ALA A N 1
ATOM 789 C CA . ALA A 1 103 ? 8.129 -3.048 11.055 1.00 97.44 103 ALA A CA 1
ATOM 790 C C . ALA A 1 103 ? 6.887 -2.745 10.202 1.00 97.44 103 ALA A C 1
ATOM 792 O O . ALA A 1 103 ? 6.449 -1.597 10.107 1.00 97.44 103 ALA A O 1
ATOM 793 N N . VAL A 1 104 ? 6.249 -3.792 9.666 1.00 98.62 104 VAL A N 1
ATOM 794 C CA . VAL A 1 104 ? 4.968 -3.672 8.949 1.00 98.62 104 VAL A CA 1
ATOM 795 C C . VAL A 1 104 ? 3.876 -3.118 9.870 1.00 98.62 104 VAL A C 1
ATOM 797 O O . VAL A 1 104 ? 3.121 -2.225 9.483 1.00 98.62 104 VAL A O 1
ATOM 800 N N . LYS A 1 105 ? 3.805 -3.591 11.122 1.00 98.75 105 LYS A N 1
ATOM 801 C CA . LYS A 1 105 ? 2.857 -3.059 12.115 1.00 98.75 105 LYS A CA 1
ATOM 802 C C . LYS A 1 105 ? 3.104 -1.588 12.426 1.00 98.75 105 LYS A C 1
ATOM 804 O O . LYS A 1 105 ? 2.144 -0.831 12.539 1.00 98.75 105 LYS A O 1
ATOM 809 N N . GLU A 1 106 ? 4.354 -1.171 12.601 1.00 98.50 106 GLU A N 1
ATOM 810 C CA . GLU A 1 106 ? 4.709 0.221 12.893 1.00 98.50 106 GLU A CA 1
ATOM 811 C C . GLU A 1 106 ? 4.332 1.161 11.742 1.00 98.50 106 GLU A C 1
ATOM 813 O O . GLU A 1 106 ? 3.705 2.201 11.974 1.00 98.50 106 GLU A O 1
ATOM 818 N N . ASN A 1 107 ? 4.604 0.759 10.500 1.00 98.44 107 ASN A N 1
ATOM 819 C CA . ASN A 1 107 ? 4.158 1.497 9.320 1.00 98.44 107 ASN A CA 1
ATOM 820 C C . ASN A 1 107 ? 2.628 1.578 9.260 1.00 98.44 107 ASN A C 1
ATOM 822 O O . ASN A 1 107 ? 2.079 2.665 9.072 1.00 98.44 107 ASN A O 1
ATOM 826 N N . ALA A 1 108 ? 1.919 0.472 9.514 1.00 98.75 108 ALA A N 1
ATOM 827 C CA . ALA A 1 108 ? 0.458 0.469 9.562 1.00 98.75 108 ALA A CA 1
ATOM 828 C C . ALA A 1 108 ? -0.097 1.416 10.648 1.00 98.75 108 ALA A C 1
ATOM 830 O O . ALA A 1 108 ? -1.015 2.194 10.376 1.00 98.75 108 ALA A O 1
ATOM 831 N N . ARG A 1 109 ? 0.489 1.431 11.859 1.00 98.69 109 ARG A N 1
ATOM 832 C CA . ARG A 1 109 ? 0.133 2.391 12.930 1.00 98.69 109 ARG A CA 1
ATOM 833 C C . ARG A 1 109 ? 0.358 3.837 12.491 1.00 98.69 109 ARG A C 1
ATOM 835 O O . ARG A 1 109 ? -0.488 4.695 12.756 1.00 98.69 109 ARG A O 1
ATOM 842 N N . SER A 1 110 ? 1.473 4.104 11.816 1.00 98.19 110 SER A N 1
ATOM 843 C CA . SER A 1 110 ? 1.831 5.440 11.331 1.00 98.19 110 SER A CA 1
ATOM 844 C C . SER A 1 110 ? 0.829 5.936 10.286 1.00 98.19 110 SER A C 1
ATOM 846 O O . SER A 1 110 ? 0.280 7.027 10.429 1.00 98.19 110 SER A O 1
ATOM 848 N N . VAL A 1 111 ? 0.494 5.104 9.295 1.00 98.38 111 VAL A N 1
ATOM 849 C CA . VAL A 1 111 ? -0.505 5.438 8.265 1.00 98.38 111 VAL A CA 1
ATOM 850 C C . VAL A 1 111 ? -1.897 5.613 8.869 1.00 98.38 111 VAL A C 1
ATOM 852 O O . VAL A 1 111 ? -2.579 6.587 8.553 1.00 98.38 111 VAL A O 1
ATOM 855 N N . LYS A 1 112 ? -2.308 4.736 9.794 1.00 98.19 112 LYS A N 1
ATOM 856 C CA . LYS A 1 112 ? -3.587 4.884 10.505 1.00 98.19 112 LYS A CA 1
ATOM 857 C C . LYS A 1 112 ? -3.662 6.209 11.270 1.00 98.19 112 LYS A C 1
ATOM 859 O O . LYS A 1 112 ? -4.701 6.865 11.263 1.00 98.19 112 LYS A O 1
ATOM 864 N N . SER A 1 113 ? -2.563 6.616 11.902 1.00 98.12 113 SER A N 1
ATOM 865 C CA . SER A 1 113 ? -2.497 7.887 12.632 1.00 98.12 113 SER A CA 1
ATOM 866 C C . SER A 1 113 ? -2.629 9.088 11.692 1.00 98.12 113 SER A C 1
ATOM 868 O O . SER A 1 113 ? -3.324 10.039 12.028 1.00 98.12 113 SER A O 1
ATOM 870 N N . LEU A 1 114 ? -2.030 9.029 10.496 1.00 97.06 114 LEU A N 1
ATOM 871 C CA . LEU A 1 114 ? -2.188 10.065 9.469 1.00 97.06 114 LEU A CA 1
ATOM 872 C C . LEU A 1 114 ? -3.628 10.147 8.942 1.00 97.06 114 LEU A C 1
ATOM 874 O O . LEU A 1 114 ? -4.147 11.247 8.781 1.00 97.06 114 LEU A O 1
ATOM 878 N N . LEU A 1 115 ? -4.294 9.007 8.727 1.00 95.12 115 LEU A N 1
ATOM 879 C CA . LEU A 1 115 ? -5.695 8.961 8.280 1.00 95.12 115 LEU A CA 1
ATOM 880 C C . LEU A 1 115 ? -6.662 9.606 9.280 1.00 95.12 115 LEU A C 1
ATOM 882 O O . LEU A 1 115 ? -7.655 10.200 8.876 1.00 95.12 115 LEU A O 1
ATOM 886 N N . ALA A 1 116 ? -6.378 9.520 10.580 1.00 93.00 116 ALA A N 1
ATOM 887 C CA . ALA A 1 116 ? -7.189 10.174 11.607 1.00 93.00 116 ALA A CA 1
ATOM 888 C C . ALA A 1 116 ? -7.087 11.714 11.579 1.00 93.00 116 ALA A C 1
ATOM 890 O O . ALA A 1 116 ? -7.889 12.389 12.224 1.00 93.00 116 ALA A O 1
ATOM 891 N N . LEU A 1 117 ? -6.101 12.262 10.860 1.00 90.81 117 LEU A N 1
ATOM 892 C CA . LEU A 1 117 ? -5.858 13.698 10.711 1.00 90.81 117 LEU A CA 1
ATOM 893 C C . LEU A 1 117 ? -6.321 14.252 9.349 1.00 90.81 117 LEU A C 1
ATOM 895 O O . LEU A 1 117 ? -6.245 15.466 9.156 1.00 90.81 117 LEU A O 1
ATOM 899 N N . SER A 1 118 ? -6.739 13.388 8.412 1.00 78.31 118 SER A N 1
ATOM 900 C CA . SER A 1 118 ? -7.063 13.729 7.013 1.00 78.31 118 SER A CA 1
ATOM 901 C C . SER A 1 118 ? -8.549 13.903 6.742 1.00 78.31 118 SER A C 1
ATOM 903 O O . SER A 1 118 ? -9.320 13.067 7.263 1.00 78.31 118 SER A O 1
#

Sequence (118 aa):
MNKNIAEIIDALTAHEDTSSIQVLEELGTNSPDNEIREYTSRALVKKNLHDSLKVVIINQGKGINDLSPAVAMSTINEILSLKDKSEVIKILDDTINMHSDEAVKENARSVKSLLALS

Foldseek 3Di:
DPPVLLVLLVVLLPDLDPVSLVCLLPDQCPPPDLVSLLSSLLSLLSSVDLSSLCSQQQDQCHHCNNPDPNSNVSSLVSQLVDPDNPSVLVSLVCNLVPHPDVVSNVSSVVSNVVSVVD

Secondary structure (DSSP, 8-state):
--HHHHHHHHHHHH--SHHHHHHIIIIIIT-S-HHHHHHHHHHHHHH--HHHHHHHHTSTTSGGG-SSHHHHHHHHHHHHH-S--HHHHHHHHHHHHH-S-HHHHHHHHHHHHHHTT-